Protein AF-A0A7C1JBR4-F1 (afdb_monomer_lite)

Sequence (125 aa):
MLQRIGDVQSFRDDRDAALASYEQALALFRAVGDRLGEANVYAALGKTFLLSDLAKAEALLNQAITIYQAIGSRYSIPAQIGNFGWEFRRKGKPELAKPYLLRAAQLFEEIGLHDYAERHRRAAQ

Foldseek 3Di:
DVVVVVVVVVVVVVLVVLVVVLVVQCVVCVVVVVLLSNLVSLLVNLLSCVVPPNPSSVVSNVVSVVSCVVVVVLLVNLVSLLVSLVSCVVVVNLVSSQVSLQVSLVSCVVVVNNVSNVVSVVSSD

pLDDT: mean 94.26, std 7.72, range [60.97, 98.75]

Secondary structure (DSSP, 8-state):
-HHHHHHHHHHHHHHHHHHHHHHHHHHHHHHTT-HHHHHHHHHHHHHHHTTT-HHHHHHHHHHHHHHHHHTT-TTHHHHHHHHHHHHHHHTT-HHHHHHHHHHHHHHHHHTT-HHHHHHHHHHT-

Structure (mmCIF, N/CA/C/O backbone):
data_AF-A0A7C1JBR4-F1
#
_entry.id   AF-A0A7C1JBR4-F1
#
loop_
_atom_site.group_PDB
_atom_site.id
_atom_site.type_symbol
_atom_site.label_atom_id
_atom_site.label_alt_id
_atom_site.label_comp_id
_atom_site.label_asym_id
_atom_site.label_entity_id
_atom_site.label_seq_id
_atom_site.pdbx_PDB_ins_code
_atom_site.Cartn_x
_atom_site.Cartn_y
_atom_site.Cartn_z
_atom_site.occupancy
_atom_site.B_iso_or_equiv
_atom_site.auth_seq_id
_atom_site.auth_comp_id
_atom_site.auth_asym_id
_atom_site.auth_atom_id
_atom_site.pdbx_PDB_model_num
ATOM 1 N N . MET A 1 1 ? -2.940 -10.932 -34.944 1.00 60.97 1 MET A N 1
ATOM 2 C CA . MET A 1 1 ? -3.574 -9.661 -34.512 1.00 60.97 1 MET A CA 1
ATOM 3 C C . MET A 1 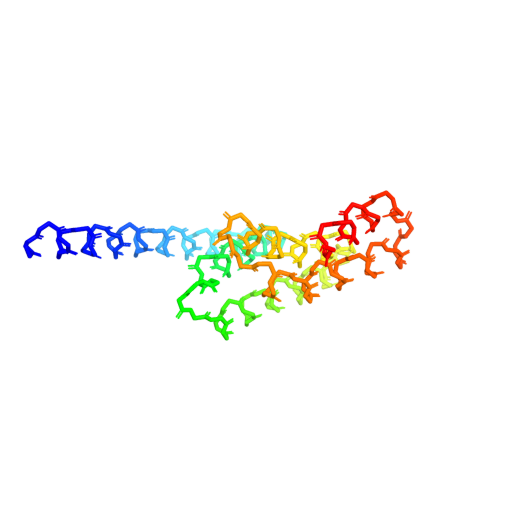1 ? -4.735 -9.902 -33.546 1.00 60.97 1 MET A C 1
ATOM 5 O O . MET A 1 1 ? -4.755 -9.259 -32.510 1.00 60.97 1 MET A O 1
ATOM 9 N N . LEU A 1 2 ? -5.623 -10.869 -33.817 1.00 66.88 2 LEU A N 1
ATOM 10 C CA . LEU A 1 2 ? -6.771 -11.209 -32.957 1.00 66.88 2 LEU A CA 1
ATOM 11 C C . LEU A 1 2 ? -6.395 -11.682 -31.542 1.00 66.88 2 LEU A C 1
ATOM 13 O O . LEU A 1 2 ? -7.011 -11.234 -30.586 1.00 66.88 2 LEU A O 1
ATOM 17 N N . GLN A 1 3 ? -5.337 -12.490 -31.390 1.00 66.38 3 GLN A N 1
ATOM 18 C CA . GLN A 1 3 ? -4.886 -12.967 -30.072 1.00 66.38 3 GLN A CA 1
ATOM 19 C C . GLN A 1 3 ? -4.539 -11.812 -29.114 1.00 66.38 3 GLN A C 1
ATOM 21 O O . GLN A 1 3 ? -4.982 -11.797 -27.977 1.00 66.38 3 GLN A O 1
ATOM 26 N N . ARG A 1 4 ? -3.860 -10.766 -29.608 1.00 68.25 4 ARG A N 1
ATOM 27 C CA . ARG A 1 4 ? -3.527 -9.576 -28.804 1.00 68.25 4 ARG A CA 1
ATOM 28 C C . ARG A 1 4 ? -4.754 -8.741 -28.425 1.00 68.25 4 ARG A C 1
ATOM 30 O O . ARG A 1 4 ? -4.709 -8.048 -27.419 1.00 68.25 4 ARG A O 1
ATOM 37 N N . ILE A 1 5 ? -5.811 -8.761 -29.240 1.00 74.19 5 ILE A N 1
ATOM 38 C CA . ILE A 1 5 ? -7.073 -8.073 -28.928 1.00 74.19 5 ILE A CA 1
ATOM 39 C C . ILE A 1 5 ? -7.836 -8.869 -27.865 1.00 74.19 5 ILE A C 1
ATOM 41 O O . ILE A 1 5 ? -8.291 -8.267 -26.898 1.00 74.19 5 ILE A O 1
ATOM 45 N N . GLY A 1 6 ? -7.889 -10.199 -27.996 1.00 73.94 6 GLY A N 1
ATOM 46 C CA . GLY A 1 6 ? -8.481 -11.091 -26.997 1.00 73.94 6 GLY A CA 1
ATOM 47 C C . GLY A 1 6 ? -7.800 -10.988 -25.631 1.00 73.94 6 GLY A C 1
ATOM 48 O O . GLY A 1 6 ? -8.483 -10.816 -24.627 1.00 73.94 6 GLY A O 1
ATOM 49 N N . ASP A 1 7 ? -6.464 -10.969 -25.591 1.00 77.88 7 ASP A N 1
ATOM 50 C CA . ASP A 1 7 ? -5.703 -10.820 -24.339 1.00 77.88 7 ASP A CA 1
ATOM 51 C C . ASP A 1 7 ? -5.970 -9.464 -23.660 1.00 77.88 7 ASP A C 1
ATOM 53 O O . ASP A 1 7 ? -6.107 -9.376 -22.440 1.00 77.88 7 ASP A O 1
ATOM 57 N N . VAL A 1 8 ? -6.075 -8.386 -24.449 1.00 79.50 8 VAL A N 1
ATOM 58 C CA . VAL A 1 8 ? -6.385 -7.042 -23.936 1.00 79.50 8 VAL A CA 1
ATOM 59 C C . VAL A 1 8 ? -7.831 -6.943 -23.448 1.00 79.50 8 VAL A C 1
ATOM 61 O O . VAL A 1 8 ? -8.079 -6.249 -22.464 1.00 79.50 8 VAL A O 1
ATOM 64 N N . GLN A 1 9 ? -8.777 -7.609 -24.115 1.00 76.94 9 GLN A N 1
ATOM 65 C CA . GLN A 1 9 ? -10.178 -7.663 -23.691 1.00 76.94 9 GLN A CA 1
ATOM 66 C C . GLN A 1 9 ? -10.327 -8.447 -22.385 1.00 76.94 9 GLN A C 1
ATOM 68 O O . GLN A 1 9 ? -10.839 -7.890 -21.423 1.00 76.94 9 GLN A O 1
ATOM 73 N N . SER A 1 10 ? -9.763 -9.655 -22.302 1.00 78.94 10 SER A N 1
ATOM 74 C CA . SER A 1 10 ? -9.789 -10.462 -21.074 1.00 78.94 10 SER A CA 1
ATOM 75 C C . SER A 1 10 ? -9.173 -9.714 -19.891 1.00 78.94 10 SER A C 1
ATOM 77 O O . SER A 1 10 ? -9.752 -9.673 -18.813 1.00 78.94 10 SER A O 1
ATOM 79 N N . PHE A 1 11 ? -8.031 -9.048 -20.097 1.00 77.62 11 PHE A N 1
ATOM 80 C CA . PHE A 1 11 ? -7.394 -8.259 -19.042 1.00 77.62 11 PHE A CA 1
ATOM 81 C C . PHE A 1 11 ? -8.263 -7.087 -18.560 1.00 77.62 11 PHE A C 1
ATOM 83 O O . PHE A 1 11 ? -8.190 -6.705 -17.391 1.00 77.62 11 PHE A O 1
ATOM 90 N N . ARG A 1 12 ? -9.060 -6.481 -19.449 1.00 80.62 12 ARG A N 1
ATOM 91 C CA . ARG A 1 12 ? -10.005 -5.420 -19.074 1.00 80.62 12 ARG A CA 1
ATOM 92 C C . ARG A 1 12 ? -11.177 -5.980 -18.280 1.00 80.62 12 ARG A C 1
ATOM 94 O O . ARG A 1 12 ? -11.455 -5.442 -17.216 1.00 80.62 12 ARG A O 1
ATOM 101 N N . ASP A 1 13 ? -11.777 -7.071 -18.739 1.00 83.81 13 ASP A N 1
ATOM 102 C CA . ASP A 1 13 ? -12.922 -7.689 -18.065 1.00 83.81 13 ASP A CA 1
ATOM 103 C C . ASP A 1 13 ? -12.549 -8.159 -16.648 1.00 83.81 13 ASP A C 1
ATOM 105 O O . ASP A 1 13 ? -13.252 -7.859 -15.681 1.00 83.81 13 ASP A O 1
ATOM 109 N N . ASP A 1 14 ? -11.382 -8.796 -16.494 1.00 81.94 14 ASP A N 1
ATOM 110 C CA . ASP A 1 14 ? -10.861 -9.221 -15.188 1.00 81.94 14 ASP A CA 1
ATOM 111 C C . ASP A 1 14 ? -10.603 -8.028 -14.259 1.00 81.94 14 ASP A C 1
ATOM 113 O O . ASP A 1 14 ? -10.849 -8.081 -13.049 1.00 81.94 14 ASP A O 1
ATOM 117 N N . ARG A 1 15 ? -10.102 -6.924 -14.823 1.00 82.50 15 ARG A N 1
ATOM 118 C CA . ARG A 1 15 ? -9.868 -5.694 -14.070 1.00 82.50 15 ARG A CA 1
ATOM 119 C C . ARG A 1 15 ? -11.181 -5.087 -13.595 1.00 82.50 15 ARG A C 1
ATOM 121 O O . ARG A 1 15 ? -11.264 -4.704 -12.431 1.00 82.50 15 ARG A O 1
ATOM 128 N N . ASP A 1 16 ? -12.181 -5.000 -14.459 1.00 87.06 16 ASP A N 1
ATOM 129 C CA . ASP A 1 16 ? -13.471 -4.399 -14.128 1.00 87.06 16 ASP A CA 1
ATOM 130 C C . ASP A 1 16 ? -14.209 -5.237 -13.072 1.00 87.06 16 ASP A C 1
ATOM 132 O O . ASP A 1 16 ? -14.723 -4.689 -12.093 1.00 87.06 16 ASP A O 1
ATOM 136 N N . ALA A 1 17 ? -14.147 -6.569 -13.172 1.00 86.50 17 ALA A N 1
ATOM 137 C CA . ALA A 1 17 ? -14.661 -7.476 -12.145 1.00 86.50 17 ALA A CA 1
ATOM 138 C C . ALA A 1 17 ? -13.955 -7.293 -10.786 1.00 86.50 17 ALA A C 1
ATOM 140 O O . ALA A 1 17 ? -14.601 -7.270 -9.730 1.00 86.50 17 ALA A O 1
ATOM 141 N N . ALA A 1 18 ? -12.629 -7.112 -10.793 1.00 86.94 18 ALA A N 1
ATOM 142 C CA . ALA A 1 18 ? -11.873 -6.822 -9.578 1.00 86.94 18 ALA A CA 1
ATOM 143 C C . ALA A 1 18 ? -12.274 -5.469 -8.965 1.00 86.94 18 ALA A C 1
ATOM 145 O O . ALA A 1 18 ? -12.459 -5.380 -7.751 1.00 86.94 18 ALA A O 1
ATOM 146 N N . LEU A 1 19 ? -12.450 -4.426 -9.785 1.00 90.94 19 LEU A N 1
ATOM 147 C CA . LEU A 1 19 ? -12.885 -3.103 -9.322 1.00 90.94 19 LEU A CA 1
ATOM 148 C C . LEU A 1 19 ? -14.274 -3.155 -8.675 1.00 90.94 19 LEU A C 1
ATOM 150 O O . LEU A 1 19 ? -14.431 -2.648 -7.565 1.00 90.94 19 LEU A O 1
ATOM 154 N N . ALA A 1 20 ? -15.234 -3.846 -9.294 1.00 93.06 20 ALA A N 1
ATOM 155 C CA . ALA A 1 20 ? -16.567 -4.037 -8.722 1.00 93.06 20 ALA A CA 1
ATOM 156 C C . ALA A 1 20 ? -16.517 -4.766 -7.366 1.00 93.06 20 ALA A C 1
ATOM 158 O O . ALA A 1 20 ? -17.216 -4.399 -6.420 1.00 93.06 20 ALA A O 1
ATOM 159 N N . SER A 1 21 ? -15.640 -5.767 -7.238 1.00 94.00 21 SER A N 1
ATOM 160 C CA . SER A 1 21 ? -15.451 -6.505 -5.983 1.00 94.00 21 SER A CA 1
ATOM 161 C C . SER A 1 21 ? -14.880 -5.614 -4.873 1.00 94.00 21 SER A C 1
ATOM 163 O O . SER A 1 21 ? -15.314 -5.687 -3.723 1.00 94.00 21 SER A O 1
ATOM 165 N N . TYR A 1 22 ? -13.936 -4.728 -5.204 1.00 94.88 22 TYR A N 1
ATOM 166 C CA . TYR A 1 22 ? -13.398 -3.764 -4.245 1.00 94.88 22 TYR A CA 1
ATOM 167 C C . TYR A 1 22 ? -14.428 -2.714 -3.817 1.00 94.88 22 TYR A C 1
ATOM 169 O O . TYR A 1 22 ? -14.459 -2.351 -2.643 1.00 94.88 22 TYR A O 1
ATOM 177 N N . GLU A 1 23 ? -15.292 -2.244 -4.718 1.00 95.31 23 GLU A N 1
ATOM 178 C CA . GLU A 1 23 ? -16.377 -1.318 -4.369 1.00 95.31 23 GLU A CA 1
ATOM 179 C C . GLU A 1 23 ? -17.378 -1.952 -3.396 1.00 95.31 23 GLU A C 1
ATOM 181 O O . GLU A 1 23 ? -17.744 -1.332 -2.393 1.00 95.31 23 GLU A O 1
ATOM 186 N N . GLN A 1 24 ? -17.754 -3.213 -3.629 1.00 96.31 24 GLN A N 1
ATOM 187 C CA . GLN A 1 24 ? -18.595 -3.973 -2.701 1.00 96.31 24 GLN A CA 1
ATOM 188 C C . GLN A 1 24 ? -17.914 -4.147 -1.339 1.00 96.31 24 GLN A C 1
ATOM 190 O O . GLN A 1 24 ? -18.537 -3.910 -0.303 1.00 96.31 24 GLN A O 1
ATOM 195 N N . ALA A 1 25 ? -16.623 -4.492 -1.323 1.00 96.75 25 ALA A N 1
ATOM 196 C CA . ALA A 1 25 ? -15.860 -4.614 -0.084 1.00 96.75 25 ALA A CA 1
ATOM 197 C C . ALA A 1 25 ? -15.791 -3.281 0.683 1.00 96.75 25 ALA A C 1
ATOM 199 O O . ALA A 1 25 ? -15.998 -3.266 1.894 1.00 96.75 25 ALA A O 1
ATOM 200 N N . LEU A 1 26 ? -15.566 -2.154 -0.005 1.00 97.88 26 LEU A N 1
ATOM 201 C CA . LEU A 1 26 ? -15.589 -0.822 0.609 1.00 97.88 26 LEU A CA 1
ATOM 202 C C . LEU A 1 26 ? -16.951 -0.510 1.232 1.00 97.88 26 LEU A C 1
ATOM 204 O O . LEU A 1 26 ? -17.001 -0.003 2.352 1.00 97.88 26 LEU A O 1
ATOM 208 N N . ALA A 1 27 ? -18.047 -0.813 0.532 1.00 97.12 27 ALA A N 1
ATOM 209 C CA . ALA A 1 27 ? -19.392 -0.601 1.057 1.00 97.12 27 ALA A CA 1
ATOM 210 C C . ALA A 1 27 ? -19.636 -1.425 2.331 1.00 97.12 27 ALA A C 1
ATOM 212 O O . ALA A 1 27 ? -20.134 -0.889 3.321 1.00 97.12 27 ALA A O 1
ATOM 213 N N . LEU A 1 28 ? -19.220 -2.695 2.334 1.00 97.94 28 LEU A N 1
ATOM 214 C CA . LEU A 1 28 ? -19.348 -3.584 3.490 1.00 97.94 28 LEU A CA 1
ATOM 215 C C . LEU A 1 28 ? -18.512 -3.102 4.678 1.00 97.94 28 LEU A C 1
ATOM 217 O O . LEU A 1 28 ? -19.055 -2.937 5.768 1.00 97.94 28 LEU A O 1
ATOM 221 N N . PHE A 1 29 ? -17.222 -2.821 4.474 1.00 98.06 29 PHE A N 1
ATOM 222 C CA . PHE A 1 29 ? -16.338 -2.357 5.546 1.00 98.06 29 PHE A CA 1
ATOM 223 C C . PHE A 1 29 ? -16.809 -1.031 6.149 1.00 98.06 29 PHE A C 1
ATOM 225 O O . PHE A 1 29 ? -16.787 -0.870 7.368 1.00 98.06 29 PHE A O 1
ATOM 232 N N . ARG A 1 30 ? -17.336 -0.114 5.330 1.00 97.19 30 ARG A N 1
ATOM 233 C CA . ARG A 1 30 ? -17.972 1.117 5.822 1.00 97.19 30 ARG A CA 1
ATOM 234 C C . ARG A 1 30 ? -19.226 0.844 6.637 1.00 97.19 30 ARG A C 1
ATOM 236 O O . ARG A 1 30 ? -19.380 1.438 7.699 1.00 97.19 30 ARG A O 1
ATOM 243 N N . ALA A 1 31 ? -20.099 -0.044 6.164 1.00 97.62 31 ALA A N 1
ATOM 244 C CA . ALA A 1 31 ? -21.352 -0.366 6.843 1.00 97.62 31 ALA A CA 1
ATOM 245 C C . ALA A 1 31 ? -21.124 -0.971 8.237 1.00 97.62 31 ALA A C 1
ATOM 247 O O . ALA A 1 31 ? -21.886 -0.686 9.157 1.00 97.62 31 ALA A O 1
ATOM 248 N N . VAL A 1 32 ? -20.063 -1.766 8.405 1.00 97.56 32 VAL A N 1
ATOM 249 C CA . VAL A 1 32 ? -19.709 -2.384 9.696 1.00 97.56 32 VAL A CA 1
ATOM 250 C C . VAL A 1 32 ? -18.709 -1.564 10.520 1.00 97.56 32 VAL A C 1
ATOM 252 O O . VAL A 1 32 ? -18.350 -1.971 11.621 1.00 97.56 32 VAL A O 1
ATOM 255 N N . GLY A 1 33 ? -18.244 -0.418 10.010 1.00 96.94 33 GLY A N 1
ATOM 256 C CA . GLY A 1 33 ? -17.268 0.441 10.688 1.00 96.94 33 GLY A CA 1
ATOM 257 C C . GLY A 1 33 ? -15.831 -0.101 10.723 1.00 96.94 33 GLY A C 1
ATOM 258 O O . GLY A 1 33 ? -15.012 0.399 11.496 1.00 96.94 33 GLY A O 1
ATOM 259 N N . ASP A 1 34 ? -15.489 -1.090 9.892 1.00 98.12 34 ASP A N 1
ATOM 260 C CA . ASP A 1 34 ? -14.133 -1.641 9.798 1.00 98.12 34 ASP A CA 1
ATOM 261 C C . ASP A 1 34 ? -13.223 -0.736 8.954 1.00 98.12 34 ASP A C 1
ATOM 263 O O . ASP A 1 34 ? -13.029 -0.890 7.745 1.00 98.12 34 ASP A O 1
ATOM 267 N N . ARG A 1 35 ? -12.625 0.234 9.638 1.00 98.25 35 ARG A N 1
ATOM 268 C CA . ARG A 1 35 ? -11.686 1.196 9.055 1.00 98.25 35 ARG A CA 1
ATOM 269 C C . ARG A 1 35 ? -10.390 0.541 8.574 1.00 98.25 35 ARG A C 1
ATOM 271 O O . ARG A 1 35 ? -9.786 1.019 7.616 1.00 98.25 35 ARG A O 1
ATOM 278 N N . LEU A 1 36 ? -9.949 -0.543 9.215 1.00 98.12 36 LEU A N 1
ATOM 279 C CA . LEU A 1 36 ? -8.736 -1.247 8.800 1.00 98.12 36 LEU A CA 1
ATOM 280 C C . LEU A 1 36 ? -8.975 -1.986 7.477 1.00 98.12 36 LEU A C 1
ATOM 282 O O . LEU A 1 36 ? -8.154 -1.884 6.562 1.00 98.12 36 LEU A O 1
ATOM 286 N N . GLY A 1 37 ? -10.114 -2.672 7.362 1.00 97.62 37 GLY A N 1
ATOM 287 C CA . GLY A 1 37 ? -10.590 -3.290 6.128 1.00 97.62 37 GLY A CA 1
ATOM 288 C C . GLY A 1 37 ? -10.712 -2.278 4.989 1.00 97.62 37 GLY A C 1
ATOM 289 O O . GLY A 1 37 ? -10.160 -2.502 3.911 1.00 97.62 37 GLY A O 1
ATOM 290 N N . GLU A 1 38 ? -11.322 -1.117 5.245 1.00 98.19 38 GLU A N 1
ATOM 291 C CA . GLU A 1 38 ? -11.433 -0.026 4.265 1.00 98.19 38 GLU A CA 1
ATOM 292 C C . GLU A 1 38 ? -10.055 0.424 3.738 1.00 98.19 38 GLU A C 1
ATOM 294 O O . GLU A 1 38 ? -9.834 0.487 2.525 1.00 98.19 38 GLU A O 1
ATOM 299 N N . ALA A 1 39 ? -9.097 0.680 4.634 1.00 98.44 39 ALA A N 1
ATOM 300 C CA . ALA A 1 39 ? -7.740 1.080 4.258 1.00 98.44 39 ALA A CA 1
ATOM 301 C C . ALA A 1 39 ? -7.020 0.004 3.428 1.00 98.44 39 ALA A C 1
ATOM 303 O O . ALA A 1 39 ? -6.366 0.310 2.427 1.00 98.44 39 ALA A O 1
ATOM 304 N N . ASN A 1 40 ? -7.171 -1.267 3.813 1.00 97.88 40 ASN A N 1
ATOM 305 C CA . ASN A 1 40 ? -6.580 -2.391 3.092 1.00 97.88 40 ASN A CA 1
ATOM 306 C C . ASN A 1 40 ? -7.130 -2.506 1.665 1.00 97.88 40 ASN A C 1
ATOM 308 O O . ASN A 1 40 ? -6.361 -2.791 0.743 1.00 97.88 40 ASN A O 1
ATOM 312 N N . VAL A 1 41 ? -8.425 -2.242 1.459 1.00 98.12 41 VAL A N 1
ATOM 313 C CA . VAL A 1 41 ? -9.021 -2.224 0.116 1.00 98.12 41 VAL A CA 1
ATOM 314 C C . VAL A 1 41 ? -8.449 -1.088 -0.727 1.00 98.12 41 VAL A C 1
ATOM 316 O O . VAL A 1 41 ? -8.065 -1.325 -1.871 1.00 98.12 41 VAL A O 1
ATOM 319 N N . TYR A 1 42 ? -8.299 0.116 -0.171 1.00 98.56 42 TYR A N 1
ATOM 320 C CA . TYR A 1 42 ? -7.667 1.230 -0.885 1.00 98.56 42 TYR A CA 1
ATOM 321 C C . TYR A 1 42 ? -6.225 0.921 -1.309 1.00 98.56 42 TYR A C 1
ATOM 323 O O . TYR A 1 42 ? -5.857 1.138 -2.466 1.00 98.56 42 TYR A O 1
ATOM 331 N N . ALA A 1 43 ? -5.422 0.331 -0.421 1.00 97.88 43 ALA A N 1
ATOM 332 C CA . ALA A 1 43 ? -4.064 -0.095 -0.756 1.00 97.88 43 ALA A CA 1
ATOM 333 C C . ALA A 1 43 ? -4.048 -1.199 -1.833 1.00 97.88 43 ALA A C 1
ATOM 335 O O . ALA A 1 43 ? -3.205 -1.188 -2.735 1.00 97.88 43 ALA A O 1
ATOM 336 N N . ALA A 1 44 ? -4.987 -2.150 -1.772 1.00 96.06 44 ALA A N 1
ATOM 337 C CA . ALA A 1 44 ? -5.129 -3.207 -2.770 1.00 96.06 44 ALA A CA 1
ATOM 338 C C . ALA A 1 44 ? -5.522 -2.655 -4.147 1.00 96.06 44 ALA A C 1
ATOM 340 O O . ALA A 1 44 ? -4.866 -2.986 -5.137 1.00 96.06 44 ALA A O 1
ATOM 341 N N . LEU A 1 45 ? -6.505 -1.754 -4.195 1.00 96.38 45 LEU A N 1
ATOM 342 C CA . LEU A 1 45 ? -6.890 -1.014 -5.394 1.00 96.38 45 LEU A CA 1
ATOM 343 C C . LEU A 1 45 ? -5.695 -0.267 -5.978 1.00 96.38 45 LEU A C 1
ATOM 345 O O . LEU A 1 45 ? -5.412 -0.420 -7.164 1.00 96.38 45 LEU A O 1
ATOM 349 N N . GLY A 1 46 ? -4.947 0.475 -5.159 1.00 96.75 46 GLY A N 1
ATOM 350 C CA . GLY A 1 46 ? -3.776 1.220 -5.616 1.00 96.75 46 GLY A CA 1
ATOM 351 C C . GLY A 1 46 ? -2.751 0.334 -6.335 1.00 96.75 46 GLY A C 1
ATOM 352 O O . GLY A 1 46 ? -2.300 0.684 -7.427 1.00 96.75 46 GLY A O 1
ATOM 353 N N . LYS A 1 47 ? -2.480 -0.878 -5.819 1.00 94.88 47 LYS A N 1
ATOM 354 C CA . LYS A 1 47 ? -1.583 -1.847 -6.483 1.00 94.88 47 LYS A CA 1
ATOM 355 C C . LYS A 1 47 ? -2.027 -2.207 -7.904 1.00 94.88 47 LYS A C 1
ATOM 357 O O . LYS A 1 47 ? -1.175 -2.407 -8.766 1.00 94.88 47 LYS A O 1
ATOM 362 N N . THR A 1 48 ? -3.334 -2.260 -8.172 1.00 92.69 48 THR A N 1
ATOM 363 C CA . THR A 1 48 ? -3.863 -2.586 -9.512 1.00 92.69 48 THR A CA 1
ATOM 364 C C . THR A 1 48 ? -3.589 -1.499 -10.553 1.00 92.69 48 THR A C 1
ATOM 366 O O . THR A 1 48 ? -3.593 -1.780 -11.751 1.00 92.69 48 THR A O 1
ATOM 369 N N . PHE A 1 49 ? -3.323 -0.263 -10.118 1.00 94.62 49 PHE A N 1
ATOM 370 C CA . PHE A 1 49 ? -3.068 0.873 -11.004 1.00 94.62 49 PHE A CA 1
ATOM 371 C C . PHE A 1 49 ? -1.574 1.163 -11.218 1.00 94.62 49 PHE A C 1
ATOM 373 O O . PHE A 1 49 ? -1.254 1.885 -12.158 1.00 94.62 49 PHE A O 1
ATOM 380 N N . LEU A 1 50 ? -0.651 0.554 -10.455 1.00 93.56 50 LEU A N 1
ATOM 381 C CA . LEU A 1 50 ? 0.789 0.892 -10.456 1.00 93.56 50 LEU A CA 1
ATOM 382 C C . LEU A 1 50 ? 1.453 0.932 -11.840 1.00 93.56 50 LEU A C 1
ATOM 384 O O . LEU A 1 50 ? 2.369 1.719 -12.065 1.00 93.56 50 LEU A O 1
ATOM 388 N N . LEU A 1 51 ? 1.020 0.073 -12.768 1.00 90.88 51 LEU A N 1
ATOM 389 C CA . LEU A 1 51 ? 1.607 -0.014 -14.109 1.00 90.88 51 LEU A CA 1
ATOM 390 C C . LEU A 1 51 ? 0.832 0.746 -15.189 1.00 90.88 51 LEU A C 1
ATOM 392 O O . LEU A 1 51 ? 1.360 0.909 -16.286 1.00 9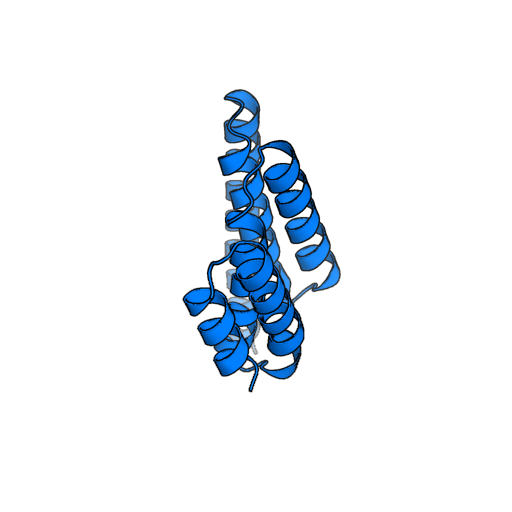0.88 51 LEU A O 1
ATOM 396 N N . SER A 1 52 ? -0.398 1.173 -14.904 1.00 92.38 52 SER A N 1
ATOM 397 C CA . SER A 1 52 ? -1.274 1.828 -15.883 1.00 92.38 52 SER A CA 1
ATOM 398 C C . SER A 1 52 ? -1.514 3.306 -15.589 1.00 92.38 52 SER A C 1
ATOM 400 O O . SER A 1 52 ? -1.713 4.077 -16.515 1.00 92.38 52 SER A O 1
ATOM 402 N N . ASP A 1 53 ? -1.566 3.674 -14.308 1.00 95.94 53 ASP A N 1
ATOM 403 C CA . ASP A 1 53 ? -1.915 5.009 -13.825 1.00 95.94 53 ASP A CA 1
ATOM 404 C C . ASP A 1 53 ? -1.310 5.204 -12.427 1.00 95.94 53 ASP A C 1
ATOM 406 O O . ASP A 1 53 ? -1.919 4.898 -11.397 1.00 95.94 53 ASP A O 1
ATOM 410 N N . LEU A 1 54 ? -0.055 5.657 -12.405 1.00 95.81 54 LEU A N 1
ATOM 411 C CA . LEU A 1 54 ? 0.694 5.834 -11.164 1.00 95.81 54 LEU A CA 1
ATOM 412 C C . LEU A 1 54 ? 0.062 6.899 -10.261 1.00 95.81 54 LEU A C 1
ATOM 414 O O . LEU A 1 54 ? -0.025 6.693 -9.055 1.00 95.81 54 LEU A O 1
ATOM 418 N N . ALA A 1 55 ? -0.450 7.987 -10.841 1.00 97.88 55 ALA A N 1
ATOM 419 C CA . ALA A 1 55 ? -1.097 9.054 -10.085 1.00 97.88 55 ALA A CA 1
ATOM 420 C C . ALA A 1 55 ? -2.329 8.532 -9.330 1.00 97.88 55 ALA A C 1
ATOM 422 O O . ALA A 1 55 ? -2.505 8.808 -8.141 1.00 97.88 55 ALA A O 1
ATOM 423 N N . LYS A 1 56 ? -3.155 7.705 -9.985 1.00 97.56 56 LYS A N 1
ATOM 424 C CA . LYS A 1 56 ? -4.292 7.053 -9.328 1.00 97.56 56 LYS A CA 1
ATOM 425 C C . LYS A 1 56 ? -3.850 6.053 -8.259 1.00 97.56 56 LYS A C 1
ATOM 427 O O . LYS A 1 56 ? -4.462 6.005 -7.193 1.00 97.56 56 LYS A O 1
ATOM 432 N N . ALA A 1 57 ? -2.792 5.278 -8.509 1.00 97.75 57 ALA A N 1
ATOM 433 C CA . ALA A 1 57 ? -2.236 4.357 -7.516 1.00 97.75 57 ALA A CA 1
ATOM 434 C C . ALA A 1 57 ? -1.783 5.087 -6.239 1.00 97.75 57 ALA A C 1
ATOM 436 O O . ALA A 1 57 ? -2.094 4.647 -5.131 1.00 97.75 57 ALA A O 1
ATOM 437 N N . GLU A 1 58 ? -1.095 6.219 -6.389 1.00 98.06 58 GLU A N 1
ATOM 438 C CA . GLU A 1 58 ? -0.621 7.044 -5.275 1.00 98.06 58 GLU A CA 1
ATOM 439 C C . GLU A 1 58 ? -1.764 7.725 -4.522 1.00 98.06 58 GLU A C 1
ATOM 441 O O . GLU A 1 58 ? -1.755 7.749 -3.292 1.00 98.06 58 GLU A O 1
ATOM 446 N N . ALA A 1 59 ? -2.789 8.212 -5.227 1.00 98.62 59 ALA A N 1
ATOM 447 C CA . ALA A 1 59 ? -3.986 8.760 -4.591 1.00 98.62 59 ALA A CA 1
ATOM 448 C C . ALA A 1 59 ? -4.688 7.716 -3.703 1.00 98.62 59 ALA A C 1
ATOM 450 O O . ALA A 1 59 ? -5.048 8.011 -2.563 1.00 98.62 59 ALA A O 1
ATOM 451 N N . LEU A 1 60 ? -4.822 6.480 -4.194 1.00 98.56 60 LEU A N 1
ATOM 452 C CA . LEU A 1 60 ? -5.417 5.367 -3.448 1.00 98.56 60 LEU A CA 1
ATOM 453 C C . LEU A 1 60 ? -4.557 4.951 -2.244 1.00 98.56 60 LEU A C 1
ATOM 455 O O . LEU A 1 60 ? -5.085 4.715 -1.158 1.00 98.56 60 LEU A O 1
ATOM 459 N N . LEU A 1 61 ? -3.229 4.915 -2.396 1.00 98.50 61 LEU A N 1
ATOM 460 C CA . LEU A 1 61 ? -2.326 4.673 -1.268 1.00 98.50 61 LEU A CA 1
ATOM 461 C C . LEU A 1 61 ? -2.451 5.766 -0.203 1.00 98.50 61 LEU A C 1
ATOM 463 O O . LEU A 1 61 ? -2.517 5.452 0.982 1.00 98.50 61 LEU A O 1
ATOM 467 N N . ASN A 1 62 ? -2.525 7.034 -0.607 1.00 98.50 62 ASN A N 1
ATOM 468 C CA . ASN A 1 62 ? -2.692 8.147 0.325 1.00 98.50 62 ASN A CA 1
ATOM 469 C C . ASN A 1 62 ? -4.023 8.060 1.080 1.00 98.50 62 ASN A C 1
ATOM 471 O O . ASN A 1 62 ? -4.035 8.270 2.291 1.00 98.50 62 ASN A O 1
ATOM 475 N N . GLN A 1 63 ? -5.114 7.663 0.416 1.00 98.44 63 GLN A N 1
ATOM 476 C CA . GLN A 1 63 ? -6.386 7.387 1.095 1.00 98.44 63 GLN A CA 1
ATOM 477 C C . GLN A 1 63 ? -6.237 6.293 2.160 1.00 98.44 63 GLN A C 1
ATOM 479 O O . GLN A 1 63 ? -6.683 6.480 3.293 1.00 98.44 63 GLN A O 1
ATOM 484 N N . ALA A 1 64 ? -5.553 5.188 1.842 1.00 98.56 64 ALA A N 1
ATOM 485 C CA . ALA A 1 64 ? -5.265 4.138 2.819 1.00 98.56 64 ALA A CA 1
ATOM 486 C C . ALA A 1 64 ? -4.428 4.665 3.999 1.00 98.56 64 ALA A C 1
ATOM 488 O O . ALA A 1 64 ? -4.770 4.420 5.155 1.00 98.56 64 ALA A O 1
ATOM 489 N N . ILE A 1 65 ? -3.369 5.437 3.724 1.00 98.50 65 ILE A N 1
ATOM 490 C CA . ILE A 1 65 ? -2.492 6.036 4.743 1.00 98.50 65 ILE A CA 1
ATOM 491 C C . ILE A 1 65 ? -3.273 6.957 5.678 1.00 98.50 65 ILE A C 1
ATOM 493 O O . ILE A 1 65 ? -3.124 6.828 6.892 1.00 98.50 65 ILE A O 1
ATOM 497 N N . THR A 1 66 ? -4.135 7.831 5.153 1.00 98.50 66 THR A N 1
ATOM 498 C CA . THR A 1 66 ? -4.982 8.704 5.978 1.00 98.50 66 THR A CA 1
ATOM 499 C C . THR A 1 66 ? -5.853 7.894 6.937 1.00 98.50 66 THR A C 1
ATOM 501 O O . THR A 1 66 ? -5.990 8.256 8.106 1.00 98.50 66 THR A O 1
ATOM 504 N N . ILE A 1 67 ? -6.408 6.767 6.485 1.00 98.56 67 ILE A N 1
ATOM 505 C CA . ILE A 1 67 ? -7.211 5.899 7.350 1.00 98.56 67 ILE A CA 1
ATOM 506 C C . ILE A 1 67 ? -6.331 5.194 8.389 1.00 98.56 67 ILE A C 1
ATOM 508 O O . ILE A 1 67 ? -6.674 5.220 9.570 1.00 98.56 67 ILE A O 1
ATOM 512 N N . TYR A 1 68 ? -5.185 4.625 7.993 1.00 98.62 68 TYR A N 1
ATOM 513 C CA . TYR A 1 68 ? -4.243 4.003 8.931 1.00 98.62 68 TYR A CA 1
ATOM 514 C C . TYR A 1 68 ? -3.780 4.981 10.016 1.00 98.62 68 TYR A C 1
ATOM 516 O O . TYR A 1 68 ? -3.695 4.593 11.180 1.00 98.62 68 TYR A O 1
ATOM 524 N N . GLN A 1 69 ? -3.524 6.243 9.661 1.00 98.00 69 GLN A N 1
ATOM 525 C CA . GLN A 1 69 ? -3.196 7.305 10.614 1.00 98.00 69 GLN A CA 1
ATOM 526 C C . GLN A 1 69 ? -4.351 7.562 11.583 1.00 98.00 69 GLN A C 1
ATOM 528 O O . GLN A 1 69 ? -4.129 7.583 12.792 1.00 98.00 69 GLN A O 1
ATOM 533 N N . ALA A 1 70 ? -5.580 7.695 11.073 1.00 98.12 70 ALA A N 1
ATOM 534 C CA . ALA A 1 70 ? -6.764 7.949 11.892 1.00 98.12 70 ALA A CA 1
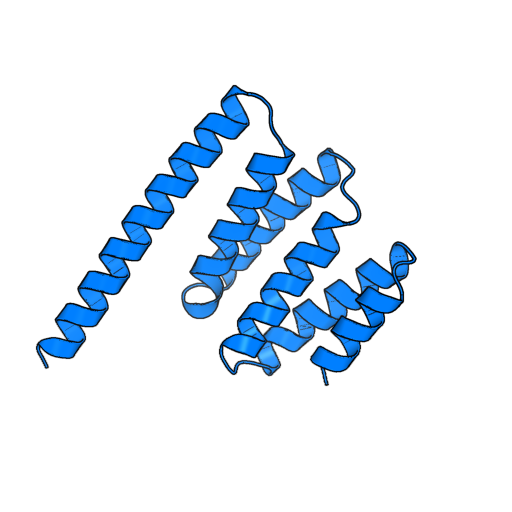ATOM 535 C C . ALA A 1 70 ? -7.037 6.836 12.920 1.00 98.12 70 ALA A C 1
ATOM 537 O O . ALA A 1 70 ? -7.538 7.119 14.004 1.00 98.12 70 ALA A O 1
ATOM 538 N N . ILE A 1 71 ? -6.688 5.586 12.601 1.00 97.94 71 ILE A N 1
ATOM 539 C CA . ILE A 1 71 ? -6.827 4.442 13.519 1.00 97.94 71 ILE A CA 1
ATOM 540 C C . ILE A 1 71 ? -5.548 4.132 14.317 1.00 97.94 71 ILE A C 1
ATOM 542 O O . ILE A 1 71 ? -5.494 3.125 15.017 1.00 97.94 71 ILE A O 1
ATOM 546 N N . GLY A 1 72 ? -4.493 4.946 14.192 1.00 97.19 72 GLY A N 1
ATOM 547 C CA . GLY A 1 72 ? -3.230 4.752 14.915 1.00 97.19 72 GLY A CA 1
ATOM 548 C C . GLY A 1 72 ? -2.382 3.560 14.445 1.00 97.19 72 GLY A C 1
ATOM 549 O O . GLY A 1 72 ? -1.474 3.126 15.156 1.00 97.19 72 GLY A O 1
ATOM 550 N N . SER A 1 73 ? -2.629 3.018 13.248 1.00 96.62 73 SER A N 1
ATOM 551 C CA . SER A 1 73 ? -1.903 1.862 12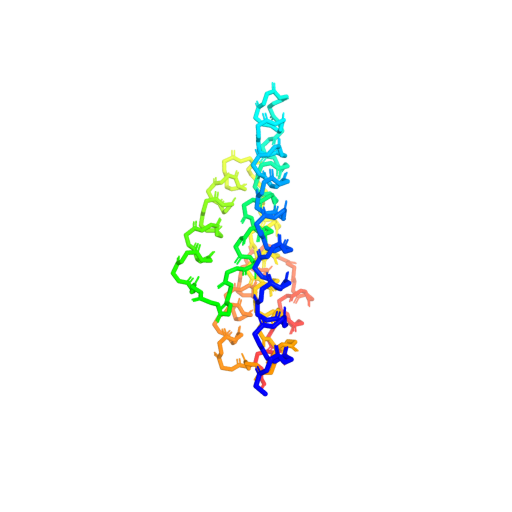.710 1.00 96.62 73 SER A CA 1
ATOM 552 C C . SER A 1 73 ? -0.536 2.260 12.141 1.00 96.62 73 SER A C 1
ATOM 554 O O . SER A 1 73 ? -0.334 2.381 10.931 1.00 96.62 73 SER A O 1
ATOM 556 N N . ARG A 1 74 ? 0.438 2.450 13.037 1.00 93.00 74 ARG A N 1
ATOM 557 C CA . ARG A 1 74 ? 1.804 2.884 12.690 1.00 93.00 74 ARG A CA 1
ATOM 558 C C . ARG A 1 74 ? 2.583 1.869 11.847 1.00 93.00 74 ARG A C 1
ATOM 560 O O . ARG A 1 74 ? 3.432 2.276 11.066 1.00 93.00 74 ARG A O 1
ATOM 567 N N . TYR A 1 75 ? 2.283 0.574 11.971 1.00 97.94 75 TYR A N 1
ATOM 568 C CA . TYR A 1 75 ? 2.911 -0.487 11.171 1.00 97.94 75 TYR A CA 1
ATOM 569 C C . TYR A 1 75 ? 2.396 -0.534 9.724 1.00 97.94 75 TYR A C 1
ATOM 571 O O . TYR A 1 75 ? 3.169 -0.758 8.793 1.00 97.94 75 TYR A O 1
ATOM 579 N N . SER A 1 76 ? 1.095 -0.315 9.512 1.00 98.25 76 SER A N 1
ATOM 580 C CA . SER A 1 76 ? 0.477 -0.509 8.193 1.00 98.25 76 SER A CA 1
ATOM 581 C C . SER A 1 76 ? 0.981 0.489 7.152 1.00 98.25 76 SER A C 1
ATOM 583 O O . SER A 1 76 ? 1.103 0.143 5.982 1.00 98.25 76 SER A O 1
ATOM 585 N N . ILE A 1 77 ? 1.326 1.707 7.573 1.00 98.44 77 ILE A N 1
ATOM 586 C CA . ILE A 1 77 ? 1.821 2.769 6.687 1.00 98.44 77 ILE A CA 1
ATOM 587 C C . ILE A 1 77 ? 3.126 2.351 5.975 1.00 98.44 77 ILE A C 1
ATOM 589 O O . ILE A 1 77 ? 3.106 2.233 4.746 1.00 98.44 77 ILE A O 1
ATOM 593 N N . PRO A 1 78 ? 4.247 2.077 6.679 1.00 98.50 78 PRO A N 1
ATOM 594 C CA . PRO A 1 78 ? 5.468 1.610 6.028 1.00 98.50 78 PRO A CA 1
ATOM 595 C C . PRO A 1 78 ? 5.273 0.284 5.292 1.00 98.50 78 PRO A C 1
ATOM 597 O O . PRO A 1 78 ? 5.861 0.096 4.228 1.00 98.50 78 PRO A O 1
ATOM 600 N N . ALA A 1 79 ? 4.419 -0.611 5.799 1.00 98.50 79 ALA A N 1
ATOM 601 C CA . ALA A 1 79 ? 4.137 -1.880 5.137 1.00 98.50 79 ALA A CA 1
ATOM 602 C C . ALA A 1 79 ? 3.493 -1.687 3.753 1.00 98.50 79 ALA A C 1
ATOM 604 O O . ALA A 1 79 ? 3.963 -2.276 2.780 1.00 98.50 79 ALA A O 1
ATOM 605 N N . GLN A 1 80 ? 2.464 -0.841 3.623 1.00 98.38 80 GLN A N 1
ATOM 606 C CA . GLN A 1 80 ? 1.813 -0.630 2.325 1.00 98.38 80 GLN A CA 1
ATOM 607 C C . GLN A 1 80 ? 2.674 0.167 1.345 1.00 98.38 80 GLN A C 1
ATOM 609 O O . GLN A 1 80 ? 2.696 -0.163 0.158 1.00 98.38 80 GLN A O 1
ATOM 614 N N . ILE A 1 81 ? 3.445 1.144 1.830 1.00 98.62 81 ILE A N 1
ATOM 615 C CA . ILE A 1 81 ? 4.442 1.838 1.002 1.00 98.62 81 ILE A CA 1
ATOM 616 C C . ILE A 1 81 ? 5.476 0.823 0.486 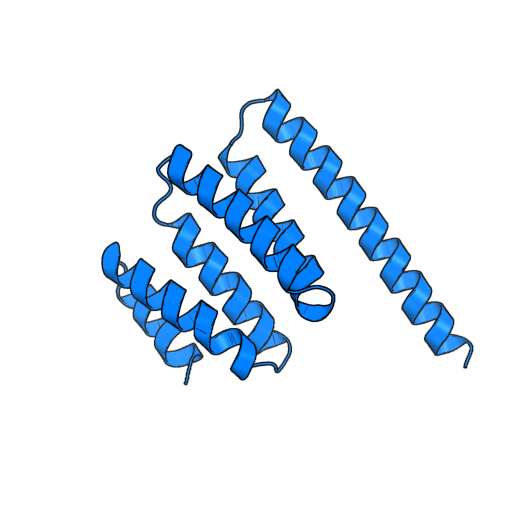1.00 98.62 81 ILE A C 1
ATOM 618 O O . ILE A 1 81 ? 5.743 0.755 -0.712 1.00 98.62 81 ILE A O 1
ATOM 622 N N . GLY A 1 82 ? 6.007 -0.031 1.365 1.00 98.38 82 GLY A N 1
ATOM 623 C CA . GLY A 1 82 ? 6.966 -1.070 0.992 1.00 98.38 82 GLY A CA 1
ATOM 624 C C . GLY A 1 82 ? 6.391 -2.047 -0.032 1.00 98.38 82 GLY A C 1
ATOM 625 O O . GLY A 1 82 ? 7.065 -2.380 -1.003 1.00 98.38 82 GLY A O 1
ATOM 626 N N . ASN A 1 83 ? 5.127 -2.450 0.127 1.00 98.19 83 ASN A N 1
ATOM 627 C CA . ASN A 1 83 ? 4.431 -3.338 -0.806 1.00 98.19 83 ASN A CA 1
ATOM 628 C C . ASN A 1 83 ? 4.348 -2.768 -2.231 1.00 98.19 83 ASN A C 1
ATOM 630 O O . ASN A 1 83 ? 4.505 -3.531 -3.183 1.00 98.19 83 ASN A O 1
ATOM 634 N N . PHE A 1 84 ? 4.149 -1.456 -2.402 1.00 98.06 84 PHE A N 1
ATOM 635 C CA . PHE A 1 84 ? 4.240 -0.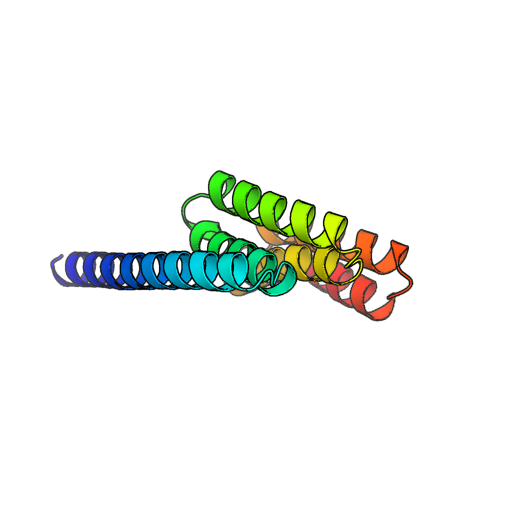816 -3.723 1.00 98.06 84 PHE A CA 1
ATOM 636 C C . PHE A 1 84 ? 5.644 -0.954 -4.315 1.00 98.06 84 PHE A C 1
ATOM 638 O O . PHE A 1 84 ? 5.799 -1.352 -5.471 1.00 98.06 84 PHE A O 1
ATOM 645 N N . GLY A 1 85 ? 6.672 -0.704 -3.502 1.00 98.00 85 GLY A N 1
ATOM 646 C CA . GLY A 1 85 ? 8.062 -0.903 -3.900 1.00 98.00 85 GLY A CA 1
ATOM 647 C C . GLY A 1 85 ? 8.354 -2.343 -4.334 1.00 98.00 85 GLY A C 1
ATOM 648 O O . GLY A 1 85 ? 8.916 -2.581 -5.403 1.00 98.00 85 GLY A O 1
ATOM 649 N N . TRP A 1 86 ? 7.918 -3.328 -3.549 1.00 98.12 86 TRP A N 1
ATOM 650 C CA . TRP A 1 86 ? 8.080 -4.745 -3.882 1.00 98.12 86 TRP A CA 1
ATOM 651 C C . TRP A 1 86 ? 7.348 -5.142 -5.163 1.00 98.12 86 TRP A C 1
ATOM 653 O O . TRP A 1 86 ? 7.901 -5.899 -5.963 1.00 98.12 86 TRP A O 1
ATOM 663 N N . GLU A 1 87 ? 6.147 -4.610 -5.393 1.00 97.12 87 GLU A N 1
ATOM 664 C CA . GLU A 1 87 ? 5.396 -4.868 -6.619 1.00 97.12 87 GLU A CA 1
ATOM 665 C C . GLU A 1 87 ? 6.131 -4.321 -7.850 1.00 97.12 87 GLU A C 1
ATOM 667 O O . GLU A 1 87 ? 6.290 -5.041 -8.838 1.00 97.12 87 GLU A O 1
ATOM 672 N N . PHE A 1 88 ? 6.692 -3.110 -7.776 1.00 97.06 88 PHE A N 1
ATOM 673 C CA . PHE A 1 88 ? 7.537 -2.582 -8.849 1.00 97.06 88 PHE A CA 1
ATOM 674 C C . PHE A 1 88 ? 8.780 -3.439 -9.104 1.00 97.06 88 PHE A C 1
ATOM 676 O O . PHE A 1 88 ? 9.080 -3.731 -10.266 1.00 97.06 88 PHE A O 1
ATOM 683 N N . ARG A 1 89 ? 9.473 -3.916 -8.057 1.00 95.75 89 ARG A N 1
ATOM 684 C CA . ARG A 1 89 ? 10.616 -4.835 -8.237 1.00 95.75 89 ARG A CA 1
ATOM 685 C C . ARG A 1 89 ? 10.198 -6.125 -8.927 1.00 95.75 89 ARG A C 1
ATOM 687 O O . ARG A 1 89 ? 10.853 -6.542 -9.876 1.00 95.75 89 ARG A O 1
ATOM 694 N N . ARG A 1 90 ? 9.093 -6.739 -8.489 1.00 95.94 90 ARG A N 1
ATOM 695 C CA . ARG A 1 90 ? 8.555 -7.977 -9.076 1.00 95.94 90 ARG A CA 1
ATOM 696 C C . ARG A 1 90 ? 8.223 -7.815 -10.559 1.00 95.94 90 ARG A C 1
ATOM 698 O O . ARG A 1 90 ? 8.326 -8.769 -11.322 1.00 95.94 90 ARG A O 1
ATOM 705 N N . LYS A 1 91 ? 7.844 -6.606 -10.971 1.00 94.62 91 LYS A N 1
ATOM 706 C CA . LYS A 1 91 ? 7.544 -6.243 -12.361 1.00 94.62 91 LYS A CA 1
ATOM 707 C C . LYS A 1 91 ? 8.771 -5.772 -13.151 1.00 94.62 91 LYS A C 1
ATOM 709 O O . LYS A 1 91 ? 8.607 -5.283 -14.265 1.00 94.62 91 LYS A O 1
ATOM 714 N N . GLY A 1 92 ? 9.979 -5.909 -12.598 1.00 95.81 92 GLY A N 1
ATOM 715 C CA . GLY A 1 92 ? 11.224 -5.542 -13.274 1.00 95.81 92 GLY A CA 1
ATOM 716 C C . GLY A 1 92 ? 11.433 -4.034 -13.400 1.00 95.81 92 GLY A C 1
ATOM 717 O O . GLY A 1 92 ? 12.119 -3.590 -14.314 1.00 95.81 92 GLY A O 1
ATOM 718 N N . LYS A 1 93 ? 10.836 -3.236 -12.505 1.00 96.62 93 LYS A N 1
ATOM 719 C CA . LYS A 1 93 ? 10.941 -1.769 -12.488 1.00 96.62 93 LYS A CA 1
ATOM 720 C C . LYS A 1 93 ? 11.639 -1.271 -11.211 1.00 96.62 93 LYS A C 1
ATOM 722 O O . LYS A 1 93 ? 11.010 -0.581 -10.409 1.00 96.62 93 LYS A O 1
ATOM 727 N N . PRO A 1 94 ? 12.918 -1.623 -10.985 1.00 96.25 94 PRO A N 1
ATOM 728 C CA . PRO A 1 94 ? 13.633 -1.286 -9.750 1.00 96.25 94 PRO A CA 1
ATOM 729 C C . PRO A 1 94 ? 13.753 0.228 -9.517 1.00 96.25 94 PRO A C 1
ATOM 731 O O . PRO A 1 94 ? 13.638 0.670 -8.377 1.00 96.25 94 PRO A O 1
ATOM 734 N N . GLU A 1 95 ? 13.864 1.025 -10.582 1.00 96.31 95 GLU A N 1
ATOM 735 C CA . GLU A 1 95 ? 13.920 2.491 -10.483 1.00 96.31 95 GLU A CA 1
ATOM 736 C C . GLU A 1 95 ? 12.647 3.091 -9.872 1.00 96.31 95 GLU A C 1
ATOM 738 O O . GLU A 1 95 ? 12.718 3.977 -9.023 1.00 96.31 95 GLU A O 1
ATOM 743 N N . LEU A 1 96 ? 11.473 2.562 -10.241 1.00 96.19 96 LEU A N 1
ATOM 744 C CA . LEU A 1 96 ? 10.204 2.970 -9.632 1.00 96.19 96 LEU A CA 1
ATOM 745 C C . LEU A 1 96 ? 10.037 2.397 -8.225 1.00 96.19 96 LEU A C 1
ATOM 747 O O . LEU A 1 96 ? 9.363 3.003 -7.404 1.00 96.19 96 LEU A O 1
ATOM 751 N N . ALA A 1 97 ? 10.649 1.252 -7.919 1.00 97.88 97 ALA A N 1
ATOM 752 C CA . ALA A 1 97 ? 10.563 0.636 -6.600 1.00 97.88 97 ALA A CA 1
ATOM 753 C C . ALA A 1 97 ? 11.346 1.396 -5.524 1.00 97.88 97 ALA A C 1
ATOM 755 O O . ALA A 1 97 ? 10.878 1.531 -4.390 1.00 97.88 97 ALA A O 1
ATOM 756 N N . LYS A 1 98 ? 12.548 1.862 -5.878 1.00 98.31 98 LYS A N 1
ATOM 757 C CA . LYS A 1 98 ? 13.519 2.481 -4.973 1.00 98.31 98 LYS A CA 1
ATOM 758 C C . LYS A 1 98 ? 12.928 3.560 -4.052 1.00 98.31 98 LYS A C 1
ATOM 760 O O . LYS A 1 98 ? 13.121 3.425 -2.842 1.00 98.31 98 LYS A O 1
ATOM 765 N N . PRO A 1 99 ? 12.188 4.582 -4.533 1.00 98.19 99 PRO A N 1
ATOM 766 C CA . PRO A 1 99 ? 11.636 5.611 -3.648 1.00 98.19 99 PRO A CA 1
ATOM 767 C C . PRO A 1 99 ? 10.672 5.044 -2.596 1.00 98.19 99 PRO A C 1
ATOM 769 O O . PRO A 1 99 ? 10.764 5.413 -1.425 1.00 98.19 99 PRO A O 1
ATOM 772 N N . TYR A 1 100 ? 9.804 4.096 -2.965 1.00 98.44 100 TYR A N 1
ATOM 773 C CA . TYR A 1 100 ? 8.878 3.473 -2.015 1.00 98.44 100 TYR A CA 1
ATOM 774 C C . TYR A 1 100 ? 9.612 2.603 -0.991 1.00 98.44 100 TYR A C 1
ATOM 776 O O . TYR A 1 100 ? 9.326 2.676 0.201 1.00 98.44 100 TYR A O 1
ATOM 784 N N . LEU A 1 101 ? 10.598 1.811 -1.420 1.00 98.69 101 LEU A N 1
ATOM 785 C CA . LEU A 1 101 ? 11.365 0.954 -0.512 1.00 98.69 101 LEU A CA 1
ATOM 786 C C . LEU A 1 101 ? 12.188 1.772 0.488 1.00 98.69 101 LEU A C 1
ATOM 788 O O . LEU A 1 101 ? 12.182 1.460 1.676 1.00 98.69 101 LEU A O 1
ATOM 792 N N . LEU A 1 102 ? 12.836 2.852 0.046 1.00 98.75 102 LEU A N 1
ATOM 793 C CA . LEU A 1 102 ? 13.578 3.738 0.946 1.00 98.75 102 LEU A CA 1
ATOM 794 C C . LEU A 1 102 ? 12.650 4.465 1.922 1.00 98.75 102 LEU A C 1
ATOM 796 O O . LEU A 1 102 ? 12.961 4.551 3.111 1.00 98.75 102 LEU A O 1
ATOM 800 N N . ARG A 1 103 ? 11.485 4.932 1.457 1.00 98.50 103 ARG A N 1
ATOM 801 C CA . ARG A 1 103 ? 10.502 5.577 2.335 1.00 98.50 103 ARG A CA 1
ATOM 802 C C . ARG A 1 103 ? 9.936 4.605 3.369 1.00 98.50 103 ARG A C 1
ATOM 804 O O . ARG A 1 103 ? 9.822 4.964 4.537 1.00 98.50 103 ARG A O 1
ATOM 811 N N . ALA A 1 104 ? 9.622 3.375 2.963 1.00 98.69 104 ALA A N 1
ATOM 812 C CA . ALA A 1 104 ? 9.212 2.317 3.880 1.00 98.69 104 ALA A CA 1
ATOM 813 C C . ALA A 1 104 ? 10.313 2.010 4.900 1.00 98.69 104 ALA A C 1
ATOM 815 O O . ALA A 1 104 ? 10.025 1.907 6.088 1.00 98.69 104 ALA A O 1
ATOM 816 N N . ALA A 1 105 ? 11.573 1.926 4.457 1.00 98.75 105 ALA A N 1
ATOM 817 C CA . ALA A 1 105 ? 12.702 1.679 5.342 1.00 98.75 105 ALA A CA 1
ATOM 818 C C . ALA A 1 105 ? 12.849 2.763 6.415 1.00 98.75 105 ALA A C 1
ATOM 820 O O . ALA A 1 105 ? 12.992 2.446 7.591 1.00 98.75 105 ALA A O 1
ATOM 821 N N . GLN A 1 106 ? 12.770 4.032 6.014 1.00 98.62 106 GLN A N 1
ATOM 822 C CA . GLN A 1 106 ? 12.812 5.163 6.937 1.00 98.62 106 GLN A CA 1
ATOM 823 C C . GLN A 1 106 ? 11.694 5.075 7.984 1.00 98.62 106 GLN A C 1
ATOM 825 O O . GLN A 1 106 ? 11.946 5.192 9.176 1.00 98.62 106 GLN A O 1
ATOM 830 N N . LEU A 1 107 ? 10.462 4.823 7.550 1.00 98.38 107 LEU A N 1
ATOM 831 C CA . LEU A 1 107 ? 9.313 4.753 8.449 1.00 98.38 107 LEU A CA 1
ATOM 832 C C . LEU A 1 107 ? 9.357 3.524 9.375 1.00 98.38 107 LEU A C 1
ATOM 834 O O . LEU A 1 107 ? 8.920 3.611 10.518 1.00 98.38 107 LEU A O 1
ATOM 838 N N . PHE A 1 108 ? 9.898 2.390 8.915 1.00 98.75 108 PHE A N 1
ATOM 839 C CA . PHE A 1 108 ? 10.155 1.235 9.780 1.00 98.75 108 PHE A CA 1
ATOM 840 C C . PHE A 1 108 ? 11.217 1.540 10.845 1.00 98.75 108 PHE A C 1
ATOM 842 O O . PHE A 1 108 ? 11.057 1.122 11.991 1.00 98.75 108 PHE A O 1
ATOM 849 N N . GLU A 1 109 ? 12.251 2.308 10.496 1.00 98.38 109 GLU A N 1
ATOM 850 C CA . GLU A 1 109 ? 13.269 2.785 11.439 1.00 98.38 109 GLU A CA 1
ATOM 851 C C . GLU A 1 109 ? 12.647 3.675 12.528 1.00 98.38 109 GLU A C 1
ATOM 853 O O . GLU A 1 109 ? 12.878 3.458 13.715 1.00 98.38 109 GLU A O 1
ATOM 858 N N . GLU A 1 110 ? 11.778 4.616 12.142 1.00 97.94 110 GLU A N 1
ATOM 859 C CA . GLU A 1 110 ? 11.078 5.535 13.058 1.00 97.94 110 GLU A CA 1
ATOM 860 C C . GLU A 1 110 ? 10.165 4.825 14.077 1.00 97.94 110 GLU A C 1
ATOM 862 O O . GLU A 1 110 ? 9.824 5.396 15.117 1.00 97.94 110 GLU A O 1
ATOM 867 N N . ILE A 1 111 ? 9.746 3.586 13.795 1.00 97.56 111 ILE A N 1
ATOM 868 C CA . ILE A 1 111 ? 8.928 2.767 14.703 1.00 97.56 111 ILE A CA 1
ATOM 869 C C . ILE A 1 111 ? 9.721 1.640 15.383 1.00 97.56 111 ILE A C 1
ATOM 871 O O . ILE A 1 111 ? 9.114 0.787 16.028 1.00 97.56 111 ILE A O 1
ATOM 875 N N . GLY A 1 112 ? 11.053 1.630 15.256 1.00 98.06 112 GLY A N 1
ATOM 876 C CA . GLY A 1 112 ? 11.942 0.665 15.916 1.00 98.06 112 GLY A CA 1
ATOM 877 C C . GLY A 1 112 ? 11.973 -0.729 15.278 1.00 98.06 112 GLY A C 1
ATOM 878 O O . GLY A 1 112 ? 12.438 -1.682 15.899 1.00 98.06 112 GLY A O 1
ATOM 879 N N . LEU A 1 113 ? 11.479 -0.884 14.046 1.00 98.25 113 LEU A N 1
ATOM 880 C CA . LEU A 1 113 ? 11.485 -2.154 13.313 1.00 98.25 113 LEU A CA 1
ATOM 881 C C . LEU A 1 113 ? 12.675 -2.227 12.348 1.00 98.25 113 LEU A C 1
ATOM 883 O O . LEU A 1 113 ? 12.516 -2.275 11.126 1.00 98.25 113 LEU A O 1
ATOM 887 N N . HIS A 1 114 ? 13.880 -2.255 12.913 1.00 97.56 114 HIS A N 1
ATOM 888 C CA . HIS A 1 114 ? 15.146 -2.174 12.174 1.00 97.56 114 HIS A CA 1
ATOM 889 C C . HIS A 1 114 ? 15.334 -3.297 11.140 1.00 97.56 114 HIS A C 1
ATOM 891 O O . HIS A 1 114 ? 15.782 -3.031 10.026 1.00 97.56 114 HIS A O 1
ATOM 897 N N . ASP A 1 115 ? 14.919 -4.530 11.450 1.00 97.62 115 ASP A N 1
ATOM 898 C CA . ASP A 1 115 ? 15.005 -5.659 10.508 1.00 97.62 115 ASP A CA 1
ATOM 899 C C . ASP A 1 115 ? 14.167 -5.417 9.247 1.00 97.62 115 ASP A C 1
ATOM 901 O O . ASP A 1 115 ? 14.586 -5.710 8.121 1.00 97.62 115 ASP A O 1
ATOM 905 N N . TYR A 1 116 ? 12.979 -4.828 9.421 1.00 97.44 116 TYR A N 1
ATOM 906 C CA . TYR A 1 116 ? 12.137 -4.430 8.300 1.00 97.44 116 TYR A CA 1
ATOM 907 C C . TYR A 1 116 ? 12.792 -3.296 7.524 1.00 97.44 116 TYR A C 1
ATOM 909 O O . TYR A 1 116 ? 12.831 -3.361 6.294 1.00 97.44 116 TYR A O 1
ATOM 917 N N . ALA A 1 117 ? 13.334 -2.290 8.210 1.00 98.25 117 ALA A N 1
ATOM 918 C CA . ALA A 1 117 ? 14.018 -1.186 7.557 1.00 98.25 117 ALA A CA 1
ATOM 919 C C . ALA A 1 117 ? 15.168 -1.683 6.672 1.00 98.25 117 ALA A C 1
ATOM 921 O O . ALA A 1 117 ? 15.227 -1.372 5.480 1.00 98.25 117 ALA A O 1
ATOM 922 N N . GLU A 1 118 ? 16.021 -2.544 7.219 1.00 98.06 118 GLU A N 1
ATOM 923 C CA . GLU A 1 118 ? 17.180 -3.088 6.525 1.00 98.06 118 GLU A CA 1
ATOM 924 C C . GLU A 1 118 ? 16.794 -3.956 5.324 1.00 98.06 118 GLU A C 1
ATOM 926 O O . GLU A 1 118 ? 17.367 -3.812 4.241 1.00 98.06 118 GLU A O 1
ATOM 931 N N . ARG A 1 119 ? 15.756 -4.793 5.457 1.00 97.81 119 ARG A N 1
ATOM 932 C CA . ARG A 1 119 ? 15.222 -5.570 4.330 1.00 97.81 119 ARG A CA 1
ATOM 933 C C . ARG A 1 119 ? 14.825 -4.669 3.157 1.00 97.81 119 ARG A C 1
ATOM 935 O O . ARG A 1 119 ? 15.104 -5.006 2.007 1.00 97.81 119 ARG A O 1
ATOM 942 N N . HIS A 1 120 ? 14.177 -3.538 3.435 1.00 98.38 120 HIS A N 1
ATOM 943 C CA . HIS A 1 120 ? 13.756 -2.602 2.394 1.00 98.38 120 HIS A CA 1
ATOM 944 C C . HIS A 1 120 ? 14.941 -1.812 1.814 1.00 98.38 120 HIS A C 1
ATOM 946 O O . HIS A 1 120 ? 14.993 -1.642 0.597 1.00 98.38 120 HIS A O 1
ATOM 952 N N . ARG A 1 121 ? 15.933 -1.409 2.627 1.00 98.06 121 ARG A N 1
ATOM 953 C CA . ARG A 1 121 ? 17.169 -0.768 2.126 1.00 98.06 121 ARG A CA 1
ATOM 954 C C . ARG A 1 121 ? 17.929 -1.671 1.167 1.00 98.06 121 ARG A C 1
ATOM 956 O O . ARG A 1 121 ? 18.303 -1.222 0.091 1.00 98.06 121 ARG A O 1
ATOM 963 N N . ARG A 1 122 ? 18.115 -2.944 1.527 1.00 96.94 122 ARG A N 1
ATOM 964 C CA . ARG A 1 122 ? 18.791 -3.931 0.667 1.00 96.94 122 ARG A CA 1
ATOM 965 C C . ARG A 1 122 ? 18.056 -4.148 -0.646 1.00 96.94 122 ARG A C 1
ATOM 967 O O . ARG A 1 122 ? 18.680 -4.329 -1.677 1.00 96.94 122 ARG A O 1
ATOM 974 N N . ALA A 1 123 ? 16.728 -4.114 -0.616 1.00 94.69 123 ALA A N 1
ATOM 975 C CA . ALA A 1 123 ? 15.914 -4.255 -1.815 1.00 94.69 123 ALA A CA 1
ATOM 976 C C . ALA A 1 123 ? 15.962 -3.028 -2.741 1.00 94.69 123 ALA A C 1
ATOM 978 O O . ALA A 1 123 ? 15.613 -3.144 -3.915 1.00 94.69 123 ALA A O 1
ATOM 979 N N . ALA A 1 124 ? 16.341 -1.866 -2.208 1.00 94.88 124 ALA A N 1
ATOM 980 C CA . ALA A 1 124 ? 16.448 -0.604 -2.932 1.00 94.88 124 ALA A CA 1
ATOM 981 C C . ALA A 1 124 ? 17.832 -0.372 -3.579 1.00 94.88 124 ALA A C 1
ATOM 983 O O . ALA A 1 124 ? 18.015 0.654 -4.243 1.00 94.88 124 ALA A O 1
ATOM 984 N N . GLN A 1 125 ? 18.784 -1.283 -3.343 1.00 88.00 125 GLN A N 1
ATOM 985 C CA . GLN A 1 125 ? 20.099 -1.352 -3.991 1.00 88.00 125 GLN A CA 1
ATOM 986 C C . GLN A 1 125 ? 20.000 -2.165 -5.283 1.00 88.00 125 GLN A C 1
ATOM 988 O O . GLN A 1 125 ? 20.662 -1.747 -6.254 1.00 88.00 125 GLN A O 1
#

Radius of gyration: 16.16 Å; chains: 1; bounding box: 42×22×50 Å